Protein AF-A0A2A4K1L7-F1 (afdb_monomer_lite)

Organism: Heliothis virescens (NCBI:txid7102)

Sequence (62 aa):
FAINLRSGDDVTFHLNPRFTSNQVVRNHRAGEWGIEETSGAMPLSRDTSFEAAIECKDSAFK

InterPro domains:
  IPR001079 Galectin, carbohydrate recognition domain [PF00337] (1-62)
  IPR001079 Galectin, carbohydrate recognition domain [PS51304] (1-62)
  IPR013320 Concanavalin A-like lectin/glucanase domain superfamily [SSF49899] (1-62)
  IPR044156 Galectin-like [PTHR11346] (1-62)

pLDDT: mean 96.93, std 1.65, range [88.94, 98.56]

Foldseek 3Di:
DWDFDDDVPWGQWIWDQDPVVQWIWIWIDDPHTDDIDTDDGRPDDPPDDDDDDWDDDPPDID

Radius of gyration: 12.38 Å; chains: 1; bounding box: 26×22×30 Å

Secondary structure (DSSP, 8-state):
--EEEEETTEEEEEEEEETTTTEEEEEEEESEE-PPB--S-----TT--------EETTEE-

Structure (mmCIF, N/CA/C/O backbone):
data_AF-A0A2A4K1L7-F1
#
_entry.id   AF-A0A2A4K1L7-F1
#
loop_
_atom_site.group_PDB
_atom_site.id
_atom_site.type_symbol
_atom_site.label_atom_id
_atom_site.label_alt_id
_atom_site.label_comp_id
_atom_site.label_asym_id
_atom_site.label_entity_id
_atom_site.label_seq_id
_atom_site.pdbx_PDB_ins_code
_atom_site.Cartn_x
_atom_site.Cartn_y
_atom_site.Cartn_z
_atom_site.occupancy
_atom_site.B_iso_or_equiv
_atom_site.auth_seq_id
_atom_site.auth_comp_id
_atom_site.auth_asym_id
_atom_site.auth_atom_id
_atom_site.pdbx_PDB_model_num
ATOM 1 N N . PHE A 1 1 ? -3.072 -7.562 6.217 1.00 94.88 1 PHE A N 1
ATOM 2 C CA . PHE A 1 1 ? -3.658 -7.777 4.878 1.00 94.88 1 PHE A CA 1
ATOM 3 C C . PHE A 1 1 ? -2.914 -6.904 3.874 1.00 94.88 1 PHE A C 1
ATOM 5 O O . PHE A 1 1 ? -2.125 -6.065 4.301 1.00 94.88 1 PHE A O 1
ATOM 12 N N . ALA A 1 2 ? -3.137 -7.090 2.575 1.00 97.75 2 ALA A N 1
ATOM 13 C CA . ALA A 1 2 ? -2.609 -6.199 1.546 1.00 97.75 2 ALA A CA 1
ATOM 14 C C . ALA A 1 2 ? -3.633 -6.014 0.422 1.00 97.75 2 ALA A C 1
ATOM 16 O O . ALA A 1 2 ? -4.442 -6.909 0.180 1.00 97.75 2 ALA A O 1
ATOM 17 N N . ILE A 1 3 ? -3.574 -4.866 -0.245 1.00 98.19 3 ILE A N 1
ATOM 18 C CA . ILE A 1 3 ? -4.320 -4.560 -1.467 1.00 98.19 3 ILE A CA 1
ATOM 19 C C . ILE A 1 3 ? -3.292 -4.458 -2.595 1.00 98.19 3 ILE A C 1
ATOM 21 O O . ILE A 1 3 ? -2.304 -3.739 -2.456 1.00 98.19 3 ILE A O 1
ATOM 25 N N . ASN A 1 4 ? -3.511 -5.193 -3.688 1.00 98.25 4 ASN A N 1
ATOM 26 C CA . ASN A 1 4 ? -2.621 -5.216 -4.848 1.00 98.25 4 ASN A CA 1
ATOM 27 C C . ASN A 1 4 ? -3.390 -4.803 -6.101 1.00 98.25 4 ASN A C 1
ATOM 29 O O . ASN A 1 4 ? -4.340 -5.487 -6.482 1.00 98.25 4 ASN A O 1
ATOM 33 N N . LEU A 1 5 ? -2.930 -3.751 -6.773 1.00 97.88 5 LEU A N 1
ATOM 34 C CA . LEU A 1 5 ? -3.279 -3.491 -8.166 1.00 97.88 5 LEU A CA 1
ATOM 35 C C . LEU A 1 5 ? -2.259 -4.214 -9.046 1.00 97.88 5 LEU A C 1
ATOM 37 O O . LEU A 1 5 ? -1.051 -4.111 -8.821 1.00 97.88 5 LEU A O 1
ATOM 41 N N . ARG A 1 6 ? -2.748 -5.008 -9.999 1.00 97.88 6 ARG A N 1
ATOM 42 C CA . ARG A 1 6 ? -1.921 -5.905 -10.813 1.00 97.88 6 ARG A CA 1
ATOM 43 C C . ARG A 1 6 ? -2.023 -5.576 -12.292 1.00 97.88 6 ARG A C 1
ATOM 45 O O . ARG A 1 6 ? -3.091 -5.206 -12.772 1.00 97.88 6 ARG A O 1
ATOM 52 N N . SER A 1 7 ? -0.925 -5.807 -13.002 1.00 97.06 7 SER A N 1
ATOM 53 C CA . SER A 1 7 ? -0.862 -5.816 -14.463 1.00 97.06 7 SER A CA 1
ATOM 54 C C . SER A 1 7 ? -0.134 -7.086 -14.892 1.00 97.06 7 SER A C 1
ATOM 56 O O . SER A 1 7 ? 1.087 -7.170 -14.795 1.00 97.06 7 SER A O 1
ATOM 58 N N 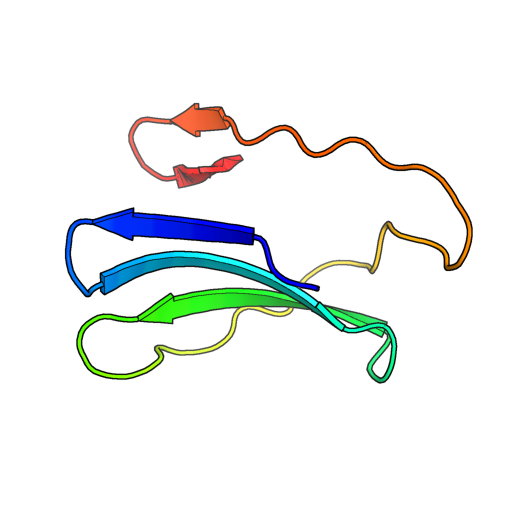. GLY A 1 8 ? -0.890 -8.112 -15.288 1.00 96.81 8 GLY A N 1
ATOM 59 C CA . GLY A 1 8 ? -0.340 -9.452 -15.507 1.00 96.81 8 GLY A CA 1
ATOM 60 C C . GLY A 1 8 ? 0.267 -10.045 -14.228 1.00 96.81 8 GLY A C 1
ATOM 61 O O . GLY A 1 8 ? -0.403 -10.159 -13.191 1.00 96.81 8 GLY A O 1
ATOM 62 N N . ASP A 1 9 ? 1.543 -10.417 -14.302 1.00 97.38 9 ASP A N 1
ATOM 63 C CA . ASP A 1 9 ? 2.294 -11.002 -13.183 1.00 97.38 9 ASP A CA 1
ATOM 64 C C . ASP A 1 9 ? 2.896 -9.958 -12.232 1.00 97.38 9 ASP A C 1
ATOM 66 O O . ASP A 1 9 ? 3.304 -10.297 -11.114 1.00 97.38 9 ASP A O 1
ATOM 70 N N . ASP A 1 10 ? 2.866 -8.686 -12.630 1.00 98.00 10 ASP A N 1
ATOM 71 C CA . ASP A 1 10 ? 3.405 -7.578 -11.856 1.00 98.00 10 ASP A CA 1
ATOM 72 C C . ASP A 1 10 ? 2.369 -6.990 -10.889 1.00 98.00 10 ASP A C 1
ATOM 74 O O . ASP A 1 10 ? 1.150 -7.030 -11.110 1.00 98.00 10 ASP A O 1
ATOM 78 N N . VAL A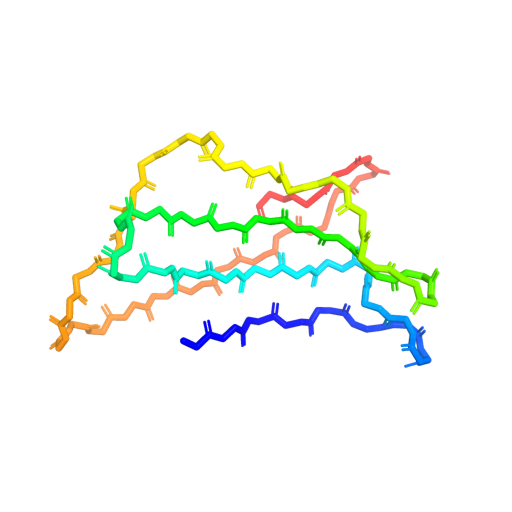 1 11 ? 2.874 -6.406 -9.802 1.00 98.38 11 VAL A N 1
ATOM 79 C CA . VAL A 1 11 ? 2.100 -5.596 -8.855 1.00 98.38 11 VAL A CA 1
ATOM 80 C C . VAL A 1 11 ? 2.471 -4.141 -9.095 1.00 98.38 11 VAL A C 1
ATOM 82 O O . VAL A 1 11 ? 3.525 -3.687 -8.657 1.00 98.38 11 VAL A O 1
ATOM 85 N N . THR A 1 12 ? 1.612 -3.406 -9.796 1.00 96.44 12 THR A N 1
ATOM 86 C CA . THR A 1 12 ? 1.844 -1.989 -10.110 1.00 96.44 12 THR A CA 1
ATOM 87 C C . THR A 1 12 ? 1.684 -1.103 -8.879 1.00 96.44 12 THR A C 1
ATOM 89 O O . THR A 1 12 ? 2.344 -0.073 -8.780 1.00 96.44 12 THR A O 1
ATOM 92 N N . PHE A 1 13 ? 0.851 -1.520 -7.920 1.00 98.12 13 PHE A N 1
ATOM 93 C CA . PHE A 1 13 ? 0.706 -0.854 -6.630 1.00 98.12 13 PHE A CA 1
ATOM 94 C C . PHE A 1 13 ? 0.374 -1.858 -5.524 1.00 98.12 13 PHE A C 1
ATOM 96 O O . PHE A 1 13 ? -0.637 -2.560 -5.581 1.00 98.12 13 PHE A O 1
ATOM 103 N N . HIS A 1 14 ? 1.233 -1.920 -4.512 1.00 98.38 14 HIS A N 1
ATOM 104 C CA . HIS A 1 14 ? 1.066 -2.706 -3.297 1.00 98.38 14 HIS A CA 1
ATOM 105 C C . HIS A 1 14 ? 0.802 -1.769 -2.126 1.00 98.38 14 HIS A C 1
ATOM 107 O O . HIS A 1 14 ? 1.618 -0.894 -1.857 1.00 98.38 14 HIS A O 1
ATOM 113 N N . LEU A 1 15 ? -0.292 -1.984 -1.401 1.00 98.25 15 LEU A N 1
ATOM 114 C CA . LEU A 1 15 ? -0.619 -1.280 -0.166 1.00 98.25 15 LEU A CA 1
ATOM 115 C C . LEU A 1 15 ? -0.742 -2.296 0.969 1.00 98.25 15 LEU A C 1
ATOM 117 O O . LEU A 1 15 ? -1.638 -3.143 0.971 1.00 98.25 15 LEU A O 1
ATOM 121 N N . ASN A 1 16 ? 0.146 -2.213 1.956 1.00 98.25 16 ASN A N 1
ATOM 122 C CA . ASN A 1 16 ? 0.232 -3.184 3.039 1.00 98.25 16 ASN A CA 1
ATOM 123 C C . ASN A 1 16 ? 0.317 -2.508 4.413 1.00 98.25 16 ASN A C 1
ATOM 125 O O . ASN A 1 16 ? 1.408 -2.208 4.904 1.00 98.25 16 ASN A O 1
ATOM 129 N N . PRO A 1 17 ? -0.835 -2.322 5.081 1.00 98.00 17 PRO A N 1
ATOM 130 C CA . PRO A 1 17 ? -0.868 -1.963 6.490 1.00 98.00 17 PRO A CA 1
ATOM 131 C C . PRO A 1 17 ? -0.266 -3.089 7.344 1.00 98.00 17 PRO A C 1
ATOM 133 O O . PRO A 1 17 ? -0.772 -4.219 7.374 1.00 98.00 17 PRO A O 1
ATOM 136 N N . ARG A 1 18 ? 0.825 -2.779 8.049 1.00 97.75 18 ARG A N 1
ATOM 137 C CA . ARG A 1 18 ? 1.531 -3.678 8.968 1.00 97.75 18 ARG A CA 1
ATOM 138 C C . ARG A 1 18 ? 1.290 -3.208 10.400 1.00 97.75 18 ARG A C 1
ATOM 140 O O . ARG A 1 18 ? 1.955 -2.305 10.895 1.00 97.75 18 ARG A O 1
ATOM 147 N N . PHE A 1 19 ? 0.357 -3.861 11.092 1.00 96.88 19 PHE A N 1
ATOM 148 C CA . PHE A 1 19 ? 0.051 -3.554 12.496 1.00 96.88 19 PHE A CA 1
ATOM 149 C C . PHE A 1 19 ? 1.195 -3.889 13.469 1.00 96.88 19 PHE A C 1
ATOM 151 O O . PHE A 1 19 ? 1.211 -3.372 14.577 1.00 96.88 19 PHE A O 1
ATOM 158 N N . THR A 1 20 ? 2.126 -4.774 13.101 1.00 96.25 20 THR A N 1
ATOM 159 C CA . THR A 1 20 ? 3.274 -5.158 13.944 1.00 96.25 20 THR A CA 1
ATOM 160 C C . THR A 1 20 ? 4.311 -4.047 14.059 1.00 96.25 20 THR A C 1
ATOM 162 O O . THR A 1 20 ? 4.861 -3.840 15.133 1.00 96.25 20 THR A O 1
ATOM 165 N N . SER A 1 21 ? 4.554 -3.324 12.966 1.00 96.25 21 SER A N 1
ATOM 166 C CA . SER A 1 21 ? 5.475 -2.184 12.913 1.00 96.25 21 SER A CA 1
ATOM 167 C C . SER A 1 21 ? 4.754 -0.835 12.848 1.00 96.25 21 SER A C 1
ATOM 169 O O . SER A 1 21 ? 5.390 0.185 12.616 1.00 96.25 21 SER A O 1
ATOM 171 N N . ASN A 1 22 ? 3.432 -0.837 13.054 1.00 97.00 22 ASN A N 1
ATOM 172 C CA . ASN A 1 22 ? 2.562 0.337 13.067 1.00 97.00 22 ASN A CA 1
ATOM 173 C C . ASN A 1 22 ? 2.779 1.300 11.882 1.00 97.00 22 ASN A C 1
ATOM 175 O O . ASN A 1 22 ? 2.890 2.511 12.063 1.00 97.00 22 ASN A O 1
ATOM 179 N N . GLN A 1 23 ? 2.848 0.756 10.664 1.00 97.81 23 GLN A N 1
ATOM 180 C CA . GLN A 1 23 ? 3.089 1.536 9.447 1.00 97.81 23 GLN A CA 1
ATOM 181 C C . GLN A 1 23 ? 2.302 0.993 8.256 1.00 97.81 23 GLN A C 1
ATOM 183 O O . GLN A 1 23 ? 1.891 -0.171 8.233 1.00 97.81 23 GLN A O 1
ATOM 188 N N . VAL A 1 24 ? 2.158 1.824 7.226 1.00 98.25 24 VAL A N 1
ATOM 189 C CA . VAL A 1 24 ? 1.614 1.421 5.929 1.00 98.25 24 VAL A CA 1
ATOM 190 C C . VAL A 1 24 ? 2.741 1.391 4.909 1.00 98.25 24 VAL A C 1
ATOM 192 O O . VAL A 1 24 ? 3.294 2.430 4.550 1.00 98.25 24 VAL A O 1
ATOM 195 N N . VAL A 1 25 ? 3.060 0.192 4.432 1.00 98.44 25 VAL A N 1
ATOM 196 C CA . VAL A 1 25 ? 4.075 -0.014 3.399 1.00 98.44 25 VAL A CA 1
ATOM 197 C C . VAL A 1 25 ? 3.431 0.102 2.027 1.00 98.44 25 VAL A C 1
ATOM 199 O O . VAL A 1 25 ? 2.422 -0.559 1.771 1.00 98.44 25 VAL A O 1
ATOM 202 N N . ARG A 1 26 ? 4.020 0.919 1.150 1.00 98.38 26 ARG A N 1
ATOM 203 C CA . ARG A 1 26 ? 3.704 0.938 -0.279 1.00 98.38 26 ARG A CA 1
ATOM 204 C C . ARG A 1 26 ? 4.900 0.475 -1.087 1.00 98.38 26 ARG A C 1
ATOM 206 O O . ARG A 1 26 ? 6.040 0.713 -0.695 1.00 98.38 26 ARG A O 1
ATOM 213 N N . ASN A 1 27 ? 4.636 -0.235 -2.176 1.00 98.56 27 ASN A N 1
ATOM 214 C CA . ASN A 1 27 ? 5.678 -0.701 -3.085 1.00 98.56 27 ASN A CA 1
ATOM 215 C C . ASN A 1 27 ? 5.086 -1.057 -4.462 1.00 98.56 27 ASN A C 1
ATOM 217 O O . ASN A 1 27 ? 3.874 -0.989 -4.670 1.00 98.56 27 ASN A O 1
ATOM 221 N N . HIS A 1 28 ? 5.940 -1.503 -5.373 1.00 98.12 28 HIS A N 1
ATOM 222 C CA . HIS A 1 28 ? 5.602 -2.173 -6.622 1.00 98.12 28 HIS A CA 1
ATOM 223 C C . HIS A 1 28 ? 6.478 -3.427 -6.780 1.00 98.12 28 HIS A C 1
ATOM 225 O O . HIS A 1 28 ? 7.516 -3.566 -6.126 1.00 98.12 28 HIS A O 1
ATOM 231 N N . ARG A 1 29 ? 6.057 -4.356 -7.640 1.00 98.44 29 ARG A N 1
ATOM 232 C CA . ARG A 1 29 ? 6.830 -5.546 -8.002 1.00 98.44 29 ARG A CA 1
ATOM 233 C C . ARG A 1 29 ? 6.795 -5.760 -9.506 1.00 98.44 29 ARG A C 1
ATOM 235 O O . ARG A 1 29 ? 5.731 -6.075 -10.032 1.00 98.44 29 ARG A O 1
ATOM 242 N N . ALA A 1 30 ? 7.959 -5.660 -10.138 1.00 96.88 30 ALA A N 1
ATOM 243 C CA . ALA A 1 30 ? 8.195 -6.028 -11.531 1.00 96.88 30 ALA A CA 1
ATOM 244 C C . ALA A 1 30 ? 9.303 -7.090 -11.561 1.00 96.88 30 ALA A C 1
ATOM 246 O O . ALA A 1 30 ? 10.491 -6.773 -11.554 1.00 96.88 30 ALA A O 1
ATOM 247 N N . GLY A 1 31 ? 8.916 -8.363 -11.435 1.00 96.19 31 GLY A N 1
ATOM 248 C CA . GLY A 1 31 ? 9.825 -9.469 -11.093 1.00 96.19 31 GLY A CA 1
ATOM 249 C C . GLY A 1 31 ? 10.232 -9.500 -9.609 1.00 96.19 31 GLY A C 1
ATOM 250 O O . GLY A 1 31 ? 9.905 -10.458 -8.898 1.00 96.19 31 GLY A O 1
ATOM 251 N N . GLU A 1 32 ? 10.860 -8.433 -9.112 1.00 97.81 32 GLU A N 1
ATOM 252 C CA . GLU A 1 32 ? 11.265 -8.260 -7.707 1.00 97.81 32 GLU A CA 1
ATOM 253 C C . GLU A 1 32 ? 10.600 -7.041 -7.059 1.00 97.81 32 GLU A C 1
ATOM 255 O O . GLU A 1 32 ? 10.063 -6.170 -7.744 1.00 97.81 32 GLU A O 1
ATOM 260 N N . TRP A 1 33 ? 10.570 -7.018 -5.725 1.00 98.44 33 TRP A N 1
ATOM 261 C CA . TRP A 1 33 ? 10.037 -5.886 -4.968 1.00 98.44 33 TRP A CA 1
ATOM 262 C C . TRP A 1 33 ? 10.967 -4.678 -5.080 1.00 98.44 33 TRP A C 1
ATOM 264 O O . TRP A 1 33 ? 12.179 -4.813 -4.927 1.00 98.44 33 TRP A O 1
ATOM 274 N N . GLY A 1 34 ? 10.386 -3.500 -5.304 1.00 98.38 34 GLY A N 1
ATOM 275 C CA . GLY A 1 34 ? 11.112 -2.234 -5.286 1.00 98.38 34 GLY A CA 1
ATOM 276 C C . GLY A 1 34 ? 11.474 -1.761 -3.872 1.00 98.38 34 GLY A C 1
ATOM 277 O O . GLY A 1 34 ? 11.370 -2.495 -2.884 1.00 98.38 34 GLY A O 1
ATOM 278 N N . ILE A 1 35 ? 11.876 -0.494 -3.770 1.00 98.25 35 ILE A N 1
ATOM 279 C CA . ILE A 1 35 ? 12.148 0.166 -2.486 1.00 98.25 35 ILE A CA 1
ATOM 280 C C . ILE A 1 35 ? 10.819 0.449 -1.773 1.00 98.25 35 ILE A C 1
ATOM 282 O O . ILE A 1 35 ? 9.914 1.038 -2.358 1.00 98.25 35 ILE A O 1
ATOM 286 N N . GLU A 1 36 ? 10.706 0.046 -0.504 1.00 98.38 36 GLU A N 1
ATOM 287 C CA . GLU A 1 36 ? 9.511 0.318 0.301 1.00 98.38 36 GLU A CA 1
ATOM 288 C C . GLU A 1 36 ? 9.349 1.818 0.595 1.00 98.38 36 GLU A C 1
ATOM 290 O O . GLU A 1 36 ? 10.271 2.485 1.065 1.00 98.38 36 GLU A O 1
ATOM 295 N N . GLU A 1 37 ? 8.131 2.326 0.417 1.00 98.31 37 GLU A N 1
ATOM 296 C CA . GLU A 1 37 ? 7.710 3.631 0.914 1.00 98.31 37 GLU A CA 1
ATOM 297 C C . GLU A 1 37 ? 6.913 3.465 2.213 1.00 98.31 37 GLU A C 1
ATOM 299 O O . GLU A 1 37 ? 5.853 2.833 2.236 1.00 98.31 37 GLU A O 1
ATOM 304 N N . THR A 1 38 ? 7.402 4.054 3.306 1.00 97.75 38 THR A N 1
ATOM 305 C CA . THR A 1 38 ? 6.837 3.867 4.658 1.00 97.75 38 THR A CA 1
ATOM 306 C C . THR A 1 38 ? 6.425 5.165 5.348 1.00 97.75 38 THR A C 1
ATOM 308 O O . THR A 1 38 ? 5.967 5.147 6.487 1.00 97.75 38 THR A O 1
ATOM 311 N N . SER A 1 39 ? 6.554 6.305 4.666 1.00 96.62 39 SER A N 1
ATOM 312 C CA . SER A 1 39 ? 6.207 7.617 5.218 1.00 96.62 39 SER A CA 1
ATOM 313 C C . SER A 1 39 ? 4.721 7.726 5.579 1.00 96.62 39 SER A C 1
ATOM 315 O O . SER A 1 39 ? 3.862 7.196 4.876 1.00 96.62 39 SER A O 1
ATOM 317 N N . GLY A 1 40 ? 4.409 8.461 6.645 1.00 95.00 40 GLY A N 1
ATOM 318 C CA . GLY A 1 40 ? 3.036 8.668 7.113 1.00 95.00 40 GLY A CA 1
ATOM 319 C C . GLY A 1 40 ? 2.670 7.809 8.324 1.00 95.00 40 GLY A C 1
ATOM 320 O O . GLY A 1 40 ? 3.453 6.991 8.800 1.00 95.00 40 GLY A O 1
ATOM 321 N N . ALA A 1 41 ? 1.474 8.047 8.856 1.00 94.94 41 ALA A N 1
ATOM 322 C CA . ALA A 1 41 ? 0.966 7.345 10.029 1.00 94.94 41 ALA A CA 1
ATOM 323 C C . ALA A 1 41 ? 0.142 6.112 9.637 1.00 94.94 41 ALA A C 1
ATOM 325 O O . ALA A 1 41 ? -0.359 6.009 8.518 1.00 94.94 41 ALA A O 1
ATOM 326 N N . MET A 1 42 ? -0.043 5.198 10.589 1.00 97.19 42 MET A N 1
ATOM 327 C CA . MET A 1 42 ? -1.007 4.106 10.487 1.00 97.19 42 MET A CA 1
ATOM 328 C C . MET A 1 42 ? -2.426 4.644 10.748 1.00 97.19 42 MET A C 1
ATOM 330 O O . MET A 1 42 ? -2.698 5.062 11.873 1.00 97.19 42 MET A O 1
ATOM 334 N N . PRO A 1 43 ? -3.344 4.636 9.759 1.00 96.44 43 PRO A N 1
ATOM 335 C CA . PRO A 1 43 ? -4.698 5.156 9.953 1.00 96.44 43 PRO A CA 1
ATOM 336 C C . PRO A 1 43 ? -5.673 4.096 10.486 1.00 96.44 43 PRO A C 1
ATOM 338 O O . PRO A 1 43 ? -6.804 4.420 10.836 1.00 96.44 43 PRO A O 1
ATOM 341 N N . LEU A 1 44 ? -5.271 2.820 10.510 1.00 97.19 44 LEU A N 1
ATOM 342 C CA . LEU A 1 44 ? -6.152 1.705 10.848 1.00 97.19 44 LEU A CA 1
ATOM 343 C C . LEU A 1 44 ? -5.986 1.271 12.302 1.00 97.19 44 LEU A C 1
ATOM 345 O O . LEU A 1 44 ? -4.870 1.163 12.809 1.00 97.19 44 LEU A O 1
ATOM 349 N N . SER A 1 45 ? -7.107 0.911 12.920 1.00 96.56 45 SER A N 1
ATOM 350 C CA . SER A 1 45 ? -7.161 0.226 14.213 1.00 96.56 45 SER A CA 1
ATOM 351 C C . SER A 1 45 ? -7.602 -1.221 14.014 1.00 96.56 45 SER A C 1
ATOM 353 O O . SER A 1 45 ? -8.347 -1.529 13.083 1.00 96.56 45 SER A O 1
ATOM 355 N N . ARG A 1 46 ? -7.106 -2.127 14.863 1.00 95.69 46 ARG A N 1
ATOM 356 C CA . ARG A 1 46 ? -7.574 -3.519 14.859 1.00 95.69 46 ARG A CA 1
ATOM 357 C C . ARG A 1 46 ? -9.046 -3.559 15.263 1.00 95.69 46 ARG A C 1
ATOM 359 O O . ARG A 1 46 ? -9.480 -2.731 16.055 1.00 95.69 46 ARG A O 1
ATOM 366 N N . ASP A 1 47 ? -9.771 -4.521 14.702 1.00 95.38 47 ASP A N 1
ATOM 367 C CA . ASP A 1 47 ? -11.181 -4.793 15.011 1.00 95.38 47 ASP A CA 1
ATOM 368 C C . ASP A 1 47 ? -12.152 -3.637 14.693 1.00 95.38 47 ASP A C 1
ATOM 370 O O . ASP A 1 47 ? -13.297 -3.634 15.140 1.00 95.38 47 ASP A O 1
ATOM 374 N N . THR A 1 48 ? -11.722 -2.690 13.852 1.00 97.12 48 THR A N 1
ATOM 375 C CA . THR A 1 48 ? -12.545 -1.582 13.354 1.00 97.12 48 THR A CA 1
ATOM 376 C C . THR A 1 48 ? -12.743 -1.703 11.845 1.00 97.12 48 THR A C 1
ATOM 378 O O . THR A 1 48 ? -11.805 -2.002 11.102 1.00 97.12 48 THR A O 1
ATOM 381 N N . SER A 1 49 ? -13.962 -1.434 11.376 1.00 97.75 49 SER A N 1
ATOM 382 C CA . SER A 1 49 ? -14.249 -1.294 9.946 1.00 97.75 49 SER A CA 1
ATOM 383 C C . SER A 1 49 ? -13.473 -0.123 9.340 1.00 97.75 49 SER A C 1
ATOM 385 O O . SER A 1 49 ? -13.275 0.906 9.984 1.00 97.75 49 SER A O 1
ATOM 387 N N . PHE A 1 50 ? -13.068 -0.258 8.081 1.00 97.00 50 PHE A N 1
ATOM 388 C CA . PHE A 1 50 ? -12.397 0.801 7.335 1.00 97.00 50 PHE A CA 1
ATOM 389 C C . PHE A 1 50 ? -12.910 0.856 5.897 1.00 97.00 50 PHE A C 1
ATOM 391 O O . PHE A 1 50 ? -13.444 -0.126 5.380 1.00 97.00 50 PHE A O 1
ATOM 398 N N . GLU A 1 51 ? -12.701 1.999 5.253 1.00 97.19 51 GLU A N 1
ATOM 399 C CA . GLU A 1 51 ? -12.903 2.195 3.821 1.00 97.19 51 GLU A CA 1
ATOM 400 C C . GLU A 1 51 ? -11.551 2.498 3.171 1.00 97.19 51 GLU A C 1
ATOM 402 O O . GLU A 1 51 ? -10.717 3.201 3.745 1.00 97.19 51 GLU A O 1
ATOM 407 N N . ALA A 1 52 ? -11.322 1.943 1.983 1.00 95.44 52 ALA A N 1
ATOM 408 C CA . ALA A 1 52 ? -10.162 2.253 1.165 1.00 95.44 52 ALA A CA 1
ATOM 409 C C . ALA A 1 52 ? -10.644 2.731 -0.207 1.00 95.44 52 ALA A C 1
ATOM 411 O O . ALA A 1 52 ? -11.248 1.963 -0.953 1.00 95.44 52 ALA A O 1
ATOM 412 N N . ALA A 1 53 ? -10.348 3.987 -0.530 1.00 96.56 53 ALA A N 1
ATOM 413 C CA . ALA A 1 53 ? -10.535 4.560 -1.855 1.00 96.56 53 ALA A CA 1
ATOM 414 C C . ALA A 1 53 ? -9.158 4.759 -2.493 1.00 96.56 53 ALA A C 1
ATOM 416 O O . ALA A 1 53 ? -8.246 5.245 -1.829 1.00 96.56 53 ALA A O 1
ATOM 417 N N . ILE A 1 54 ? -9.009 4.353 -3.754 1.00 96.50 54 ILE A N 1
ATOM 418 C CA . ILE A 1 54 ? -7.781 4.549 -4.530 1.00 96.50 54 ILE A CA 1
ATOM 419 C C . ILE A 1 54 ? -8.164 5.317 -5.791 1.00 96.50 54 ILE A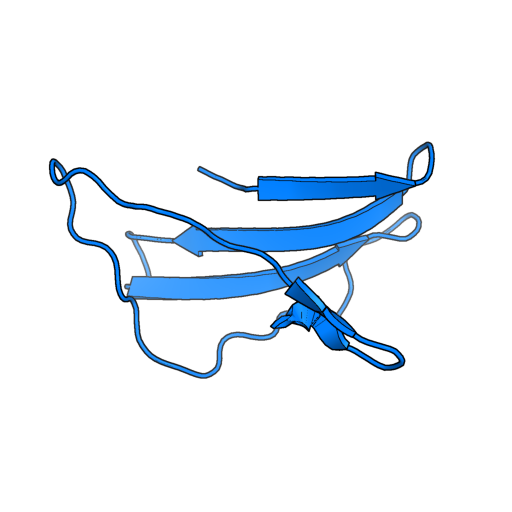 C 1
ATOM 421 O O . ILE A 1 54 ? -8.870 4.794 -6.654 1.00 96.50 54 ILE A O 1
ATOM 425 N N . GLU A 1 55 ? -7.714 6.562 -5.884 1.00 97.38 55 GLU A N 1
ATOM 426 C CA . GLU A 1 55 ? -7.941 7.440 -7.027 1.00 97.38 55 GLU A CA 1
ATOM 427 C C . GLU A 1 55 ? -6.715 7.388 -7.947 1.00 97.38 55 GLU A C 1
ATOM 429 O O . GLU A 1 55 ? -5.608 7.763 -7.557 1.00 97.38 55 GLU A O 1
ATOM 434 N N . CYS A 1 56 ? -6.898 6.920 -9.183 1.00 95.81 56 CYS A N 1
ATOM 435 C CA . CYS A 1 56 ? -5.851 6.979 -10.200 1.00 95.81 56 CYS A CA 1
ATOM 436 C C . CYS A 1 56 ? -5.799 8.387 -10.802 1.00 95.81 56 CYS A C 1
ATOM 438 O O . CYS A 1 56 ? -6.804 8.879 -11.314 1.00 95.81 56 CYS A O 1
ATOM 440 N N . LYS A 1 57 ? -4.629 9.020 -10.745 1.00 96.50 57 LYS A N 1
ATOM 441 C CA . LYS A 1 57 ? -4.333 10.310 -11.377 1.00 96.50 57 LYS A CA 1
ATOM 442 C C . LYS A 1 57 ? -3.261 10.125 -12.441 1.00 96.50 57 LYS A C 1
ATOM 444 O O . LYS A 1 57 ? -2.566 9.115 -12.449 1.00 96.50 57 LYS A O 1
ATOM 449 N N . ASP A 1 58 ? -3.068 11.145 -13.272 1.00 95.62 58 ASP A N 1
ATOM 450 C CA . ASP A 1 58 ? -2.138 11.111 -14.410 1.00 95.62 58 ASP A CA 1
ATOM 451 C C . ASP A 1 58 ? -0.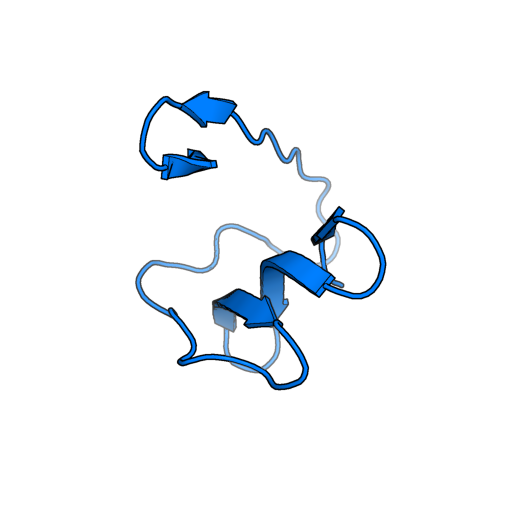711 10.654 -14.052 1.00 95.62 58 ASP A C 1
ATOM 453 O O . ASP A 1 58 ? -0.042 10.035 -14.876 1.00 95.62 58 ASP A O 1
ATOM 457 N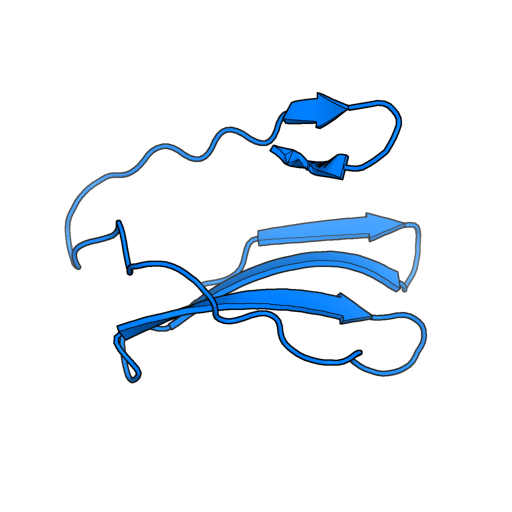 N . SER A 1 59 ? -0.233 10.942 -12.836 1.00 93.62 59 SER A N 1
ATOM 458 C CA . SER A 1 59 ? 1.134 10.622 -12.396 1.00 93.62 59 SER A CA 1
ATOM 459 C C . SER A 1 59 ? 1.238 9.894 -11.053 1.00 93.62 59 SER A C 1
ATOM 461 O O . SER A 1 59 ? 2.351 9.640 -10.593 1.00 93.62 59 SER A O 1
ATOM 463 N N . ALA A 1 60 ? 0.119 9.575 -10.395 1.00 93.50 60 ALA A N 1
ATOM 464 C CA . ALA A 1 60 ? 0.134 8.980 -9.059 1.00 93.50 60 ALA A CA 1
ATOM 465 C C . ALA A 1 60 ? -1.193 8.302 -8.698 1.00 93.50 60 ALA A C 1
ATOM 467 O O . ALA A 1 60 ? -2.245 8.630 -9.242 1.00 93.50 60 ALA A O 1
ATOM 468 N N . PHE A 1 61 ? -1.145 7.427 -7.696 1.00 93.12 61 PHE A N 1
ATOM 469 C CA . PHE A 1 61 ? -2.331 7.025 -6.943 1.00 93.12 61 PHE A CA 1
ATOM 470 C C . PHE A 1 61 ? -2.502 7.949 -5.734 1.00 93.12 61 PHE A C 1
ATOM 472 O O . PHE A 1 61 ? -1.514 8.316 -5.092 1.00 93.12 61 PHE A O 1
ATOM 479 N N . LYS A 1 62 ? -3.744 8.328 -5.432 1.00 88.94 62 LYS A N 1
ATOM 480 C CA . L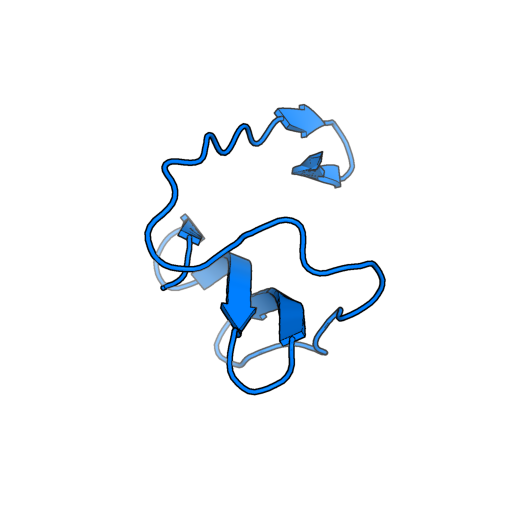YS A 1 62 ? -4.119 9.046 -4.211 1.00 88.94 62 LYS A CA 1
ATOM 481 C C . LYS A 1 62 ? -5.039 8.194 -3.349 1.00 88.94 62 LYS A C 1
ATOM 483 O O . LYS A 1 62 ? -5.932 7.533 -3.926 1.00 88.94 62 LYS A O 1
#